Protein AF-A0A9E2F497-F1 (afdb_monomer)

Sequence (103 aa):
MIDERERRALEKLLFAYILRDETWDGEKYRGRLDDILNWILDPEDRQTWPYVAFDMLRGRIEPGFRPFLLETLGYDEEPKEELWARYGERAREPLERLKEGRR

Mean predicted aligned error: 4.24 Å

pLDDT: mean 89.16, std 9.4, range [59.91, 97.44]

Solvent-accessible surface area (backbone atoms only — not comparable to full-atom values): 6074 Å² total; per-residue (Å²): 132,82,50,74,66,46,47,52,32,44,52,51,56,50,43,34,55,56,52,31,57,69,46,44,80,88,83,54,80,57,55,55,60,70,63,48,42,64,46,62,57,50,81,69,35,65,73,28,67,57,40,48,48,37,66,73,69,36,43,91,78,41,84,60,46,64,59,51,46,31,61,75,73,70,42,94,62,85,60,58,70,61,45,43,74,76,51,31,79,57,39,47,64,62,50,52,33,48,74,75,70,46,129

Radius of gyration: 13.27 Å; Cα contacts (8 Å, |Δi|>4): 94; chains: 1; bounding box: 35×27×35 Å

Structure (mmCIF, N/CA/C/O backbone):
data_AF-A0A9E2F497-F1
#
_entry.id   AF-A0A9E2F497-F1
#
loop_
_atom_site.group_PDB
_atom_site.id
_atom_site.type_symbol
_atom_site.label_atom_id
_atom_site.label_alt_id
_atom_site.label_comp_id
_atom_site.label_asym_id
_atom_site.label_entity_id
_atom_site.label_seq_id
_atom_site.pdbx_PDB_ins_code
_atom_site.Cartn_x
_atom_site.Cartn_y
_atom_site.Cartn_z
_atom_site.occupancy
_atom_site.B_iso_or_equiv
_atom_site.auth_seq_id
_atom_site.auth_comp_id
_atom_site.auth_asym_id
_atom_site.auth_atom_id
_atom_site.pdbx_PDB_model_num
ATOM 1 N N . MET A 1 1 ? -15.271 -1.605 15.270 1.00 70.69 1 MET A N 1
ATOM 2 C CA . MET A 1 1 ? -14.998 -0.288 14.664 1.00 70.69 1 MET A CA 1
ATOM 3 C C . MET A 1 1 ? -13.493 -0.187 14.578 1.00 70.69 1 MET A C 1
ATOM 5 O O . MET A 1 1 ? -12.860 -0.411 15.599 1.00 70.69 1 MET A O 1
ATOM 9 N N . ILE A 1 2 ? -12.957 -0.012 13.375 1.00 86.94 2 ILE A N 1
ATOM 10 C CA . ILE A 1 2 ? -11.512 0.095 13.144 1.00 86.94 2 ILE A CA 1
ATOM 11 C C . ILE A 1 2 ? -11.091 1.467 13.669 1.00 86.94 2 ILE A C 1
ATOM 13 O O . ILE A 1 2 ? -11.778 2.448 13.373 1.00 86.94 2 ILE A O 1
ATOM 17 N N . ASP A 1 3 ? -10.041 1.535 14.482 1.00 93.12 3 ASP A N 1
ATOM 18 C CA . ASP A 1 3 ? -9.551 2.831 14.954 1.00 93.12 3 ASP A CA 1
ATOM 19 C C . ASP A 1 3 ? -8.767 3.576 13.856 1.00 93.12 3 ASP A C 1
ATOM 21 O O . ASP A 1 3 ? -8.452 3.025 12.800 1.00 93.12 3 ASP A O 1
ATOM 25 N N . GLU A 1 4 ? -8.463 4.855 14.080 1.00 94.50 4 GLU A N 1
ATOM 26 C CA . GLU A 1 4 ? -7.788 5.690 13.079 1.00 94.50 4 GLU A CA 1
ATOM 27 C C . GLU A 1 4 ? -6.388 5.170 12.715 1.00 94.50 4 GLU A C 1
ATOM 29 O O . GLU A 1 4 ? -5.959 5.237 11.561 1.00 94.50 4 GLU A O 1
ATOM 34 N N . ARG A 1 5 ? -5.667 4.606 13.688 1.00 94.56 5 ARG A N 1
ATOM 35 C CA . ARG A 1 5 ? -4.316 4.076 13.480 1.00 94.56 5 ARG A CA 1
ATOM 36 C C . ARG A 1 5 ? -4.365 2.802 12.641 1.00 94.56 5 ARG A C 1
ATOM 38 O O . ARG A 1 5 ? -3.548 2.618 11.740 1.00 94.56 5 ARG A O 1
ATOM 45 N N . GLU A 1 6 ? -5.323 1.932 12.922 1.00 95.62 6 GLU A N 1
ATOM 46 C CA . GLU A 1 6 ? -5.586 0.719 12.158 1.00 95.62 6 GLU A CA 1
ATOM 47 C C . GLU A 1 6 ? -6.069 1.050 10.742 1.00 95.62 6 GLU A C 1
ATOM 49 O O . GLU A 1 6 ? -5.586 0.451 9.778 1.00 95.62 6 GLU A O 1
ATOM 54 N N . ARG A 1 7 ? -6.950 2.049 10.591 1.00 96.31 7 ARG A N 1
ATOM 55 C CA . ARG A 1 7 ? -7.396 2.536 9.280 1.00 96.31 7 ARG A CA 1
ATOM 56 C C . ARG A 1 7 ? -6.214 3.039 8.458 1.00 96.31 7 ARG A C 1
ATOM 58 O O . ARG A 1 7 ? -6.043 2.603 7.323 1.00 96.31 7 ARG A O 1
ATOM 65 N N . ARG A 1 8 ? -5.356 3.882 9.039 1.00 96.62 8 ARG A N 1
ATOM 66 C CA . ARG A 1 8 ? -4.132 4.374 8.386 1.00 96.62 8 ARG A CA 1
ATOM 67 C C . ARG A 1 8 ? -3.227 3.229 7.927 1.00 96.62 8 ARG A C 1
ATOM 69 O O . ARG A 1 8 ? -2.716 3.259 6.808 1.00 96.62 8 ARG A O 1
ATOM 76 N N . ALA A 1 9 ? -3.036 2.205 8.760 1.00 96.44 9 ALA A N 1
ATOM 77 C CA . ALA A 1 9 ? -2.234 1.039 8.395 1.00 96.44 9 ALA A CA 1
ATOM 78 C C . ALA A 1 9 ? -2.847 0.264 7.214 1.00 96.44 9 ALA A C 1
ATOM 80 O O . ALA A 1 9 ? -2.129 -0.072 6.274 1.00 96.44 9 ALA A O 1
ATOM 81 N N . LEU A 1 10 ? -4.164 0.033 7.217 1.00 95.94 10 LEU A N 1
ATOM 82 C CA . LEU A 1 10 ? -4.884 -0.596 6.102 1.00 95.94 10 LEU A CA 1
ATOM 83 C C . LEU A 1 10 ? -4.763 0.219 4.806 1.00 95.94 10 LEU A C 1
ATOM 85 O O . LEU A 1 10 ? -4.468 -0.347 3.754 1.00 95.94 10 LEU A O 1
ATOM 89 N N . GLU A 1 11 ? -4.930 1.542 4.875 1.00 97.44 11 GLU A N 1
ATOM 90 C CA . GLU A 1 11 ? -4.785 2.434 3.718 1.00 97.44 11 GLU A CA 1
ATOM 91 C C . GLU A 1 11 ? -3.365 2.380 3.135 1.00 97.44 11 GLU A C 1
ATOM 93 O O . GLU A 1 11 ? -3.198 2.267 1.921 1.00 97.44 11 GLU A O 1
ATOM 98 N N . LYS A 1 12 ? -2.328 2.385 3.982 1.00 97.25 12 LYS A N 1
ATOM 99 C CA . LYS A 1 12 ? -0.936 2.244 3.528 1.00 97.25 12 LYS A CA 1
ATOM 100 C C . LYS A 1 12 ? -0.642 0.861 2.947 1.00 97.25 12 LYS A C 1
ATOM 102 O O . LYS A 1 12 ? 0.103 0.764 1.974 1.00 97.25 12 LYS A O 1
ATOM 107 N N . LEU A 1 13 ? -1.229 -0.206 3.494 1.00 95.62 13 LEU A N 1
ATOM 108 C CA . LEU A 1 13 ? -1.131 -1.545 2.906 1.00 95.62 13 LEU A CA 1
ATOM 109 C C . LEU A 1 13 ? -1.765 -1.576 1.510 1.00 95.62 13 LEU A C 1
ATOM 111 O O . LEU A 1 13 ? -1.146 -2.101 0.588 1.00 95.62 13 LEU A O 1
ATOM 115 N N . LEU A 1 14 ? -2.942 -0.968 1.328 1.00 95.94 14 LEU A N 1
ATOM 116 C CA . LEU A 1 14 ? -3.588 -0.842 0.017 1.00 95.94 14 LEU A CA 1
ATOM 117 C C . LEU A 1 14 ? -2.720 -0.023 -0.944 1.00 95.94 14 LEU A C 1
ATOM 119 O O . LEU A 1 14 ? -2.462 -0.448 -2.072 1.00 95.94 14 LEU A O 1
ATOM 123 N N . PHE A 1 15 ? -2.188 1.104 -0.472 1.00 97.19 15 PHE A N 1
ATOM 124 C CA . PHE A 1 15 ? -1.299 1.951 -1.257 1.00 97.19 15 PHE A CA 1
ATOM 125 C C . PHE A 1 15 ? -0.023 1.219 -1.694 1.00 97.19 15 PHE A C 1
ATOM 127 O O . PHE A 1 15 ? 0.454 1.435 -2.806 1.00 97.19 15 PHE A O 1
ATOM 134 N N . ALA A 1 16 ? 0.498 0.291 -0.887 1.00 95.19 16 ALA A N 1
ATOM 135 C CA . ALA A 1 16 ? 1.643 -0.533 -1.268 1.00 95.19 16 ALA A CA 1
ATOM 136 C C . ALA A 1 16 ? 1.364 -1.408 -2.505 1.00 95.19 16 ALA A C 1
ATOM 138 O O . ALA A 1 16 ? 2.258 -1.587 -3.334 1.00 95.19 16 ALA A O 1
ATOM 139 N N . TYR A 1 17 ? 0.141 -1.929 -2.671 1.00 93.38 17 TYR A N 1
ATOM 140 C CA . TYR A 1 17 ? -0.241 -2.667 -3.885 1.00 93.38 17 TYR A CA 1
ATOM 141 C C . TYR A 1 17 ? -0.295 -1.755 -5.106 1.00 93.38 17 TYR A C 1
ATOM 143 O O . TYR A 1 17 ? 0.252 -2.108 -6.150 1.00 93.38 17 TYR A O 1
ATOM 151 N N . ILE A 1 18 ? -0.878 -0.566 -4.954 1.00 94.81 18 ILE A N 1
ATOM 152 C CA . ILE A 1 18 ? -0.934 0.449 -6.012 1.00 94.81 18 ILE A CA 1
ATOM 153 C C . ILE A 1 18 ? 0.488 0.842 -6.441 1.00 94.81 18 ILE A C 1
ATOM 155 O O . ILE A 1 18 ? 0.811 0.829 -7.627 1.00 94.81 18 ILE A O 1
ATOM 159 N N . LEU A 1 19 ? 1.374 1.121 -5.481 1.00 94.12 19 LEU A N 1
ATOM 160 C CA . LEU A 1 19 ? 2.783 1.425 -5.744 1.00 94.12 19 LEU A CA 1
ATOM 161 C C . LEU A 1 19 ? 3.523 0.256 -6.396 1.00 94.12 19 LEU A C 1
ATOM 163 O O . LEU A 1 19 ? 4.383 0.465 -7.249 1.00 94.12 19 LEU A O 1
ATOM 167 N N . ARG A 1 20 ? 3.198 -0.985 -6.025 1.00 92.06 20 ARG A N 1
ATOM 168 C CA . ARG A 1 20 ? 3.791 -2.159 -6.666 1.00 92.06 20 ARG A CA 1
ATOM 169 C C . ARG A 1 20 ? 3.412 -2.240 -8.136 1.00 92.06 20 ARG A C 1
ATOM 171 O O . ARG A 1 20 ? 4.274 -2.577 -8.947 1.00 92.06 20 ARG A O 1
ATOM 178 N N . ASP A 1 21 ? 2.177 -1.922 -8.491 1.00 91.25 21 ASP A N 1
ATOM 179 C CA . ASP A 1 21 ? 1.784 -1.870 -9.898 1.00 91.25 21 ASP A CA 1
ATOM 180 C C . ASP A 1 21 ? 2.511 -0.741 -10.635 1.00 91.25 21 ASP A C 1
ATOM 182 O O . ASP A 1 21 ? 3.013 -0.965 -11.732 1.00 91.25 21 ASP A O 1
ATOM 186 N N . GLU A 1 22 ? 2.691 0.414 -9.989 1.00 91.31 22 GLU A N 1
ATOM 187 C CA . GLU A 1 22 ? 3.471 1.540 -10.523 1.00 91.31 22 GLU A CA 1
ATOM 188 C C . GLU A 1 22 ? 4.950 1.225 -10.762 1.00 91.31 22 GLU A C 1
ATOM 190 O O . GLU A 1 22 ? 5.595 1.880 -11.580 1.00 91.31 22 GLU A O 1
ATOM 195 N N . THR A 1 23 ? 5.517 0.248 -10.052 1.00 89.62 23 THR A N 1
ATOM 196 C CA . THR A 1 23 ? 6.914 -0.163 -10.264 1.00 89.62 23 THR A CA 1
ATOM 197 C C . THR A 1 23 ? 7.122 -0.986 -11.536 1.00 89.62 23 THR A C 1
ATOM 199 O O . THR A 1 23 ? 8.265 -1.212 -11.925 1.00 89.62 23 THR A O 1
ATOM 202 N N . TRP A 1 24 ? 6.048 -1.465 -12.169 1.00 85.94 24 TRP A N 1
ATOM 203 C CA . TRP A 1 24 ? 6.116 -2.228 -13.412 1.00 85.94 24 TRP A CA 1
ATOM 204 C C . TRP A 1 24 ? 6.146 -1.281 -14.614 1.00 85.94 24 TRP A C 1
ATOM 206 O O . TRP A 1 24 ? 5.178 -0.566 -14.859 1.00 85.94 24 TRP A O 1
ATOM 216 N N . ASP A 1 25 ? 7.225 -1.309 -15.396 1.00 79.38 25 ASP A N 1
ATOM 217 C CA 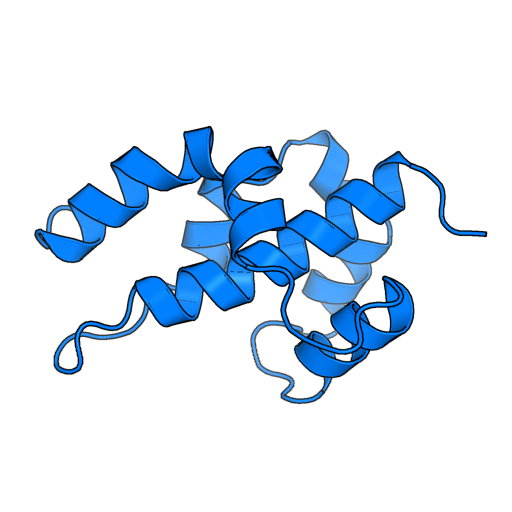. ASP A 1 25 ? 7.347 -0.545 -16.649 1.00 79.38 25 ASP A CA 1
ATOM 218 C C . ASP A 1 25 ? 6.981 -1.364 -17.902 1.00 79.38 25 ASP A C 1
ATOM 220 O O . ASP A 1 25 ? 7.050 -0.852 -19.015 1.00 79.38 25 ASP A O 1
ATOM 224 N N . GLY A 1 26 ? 6.563 -2.624 -17.733 1.00 78.62 26 GLY A N 1
ATOM 225 C CA . GLY A 1 26 ? 6.294 -3.545 -18.842 1.00 78.62 26 GLY A CA 1
ATOM 226 C C . GLY A 1 26 ? 7.445 -4.500 -19.155 1.00 78.62 26 GLY A C 1
ATOM 227 O O . GLY A 1 26 ? 7.202 -5.532 -19.780 1.00 78.62 26 GLY A O 1
ATOM 228 N N . GLU A 1 27 ? 8.662 -4.207 -18.690 1.00 74.81 27 GLU A N 1
ATOM 229 C CA . GLU A 1 27 ? 9.878 -4.923 -19.094 1.00 74.81 27 GLU A CA 1
ATOM 230 C C . GLU A 1 27 ? 10.715 -5.423 -17.902 1.00 74.81 27 GLU A C 1
ATOM 232 O O . GLU A 1 27 ? 11.308 -6.503 -17.967 1.00 74.81 27 GLU A O 1
ATOM 237 N N . LYS A 1 28 ? 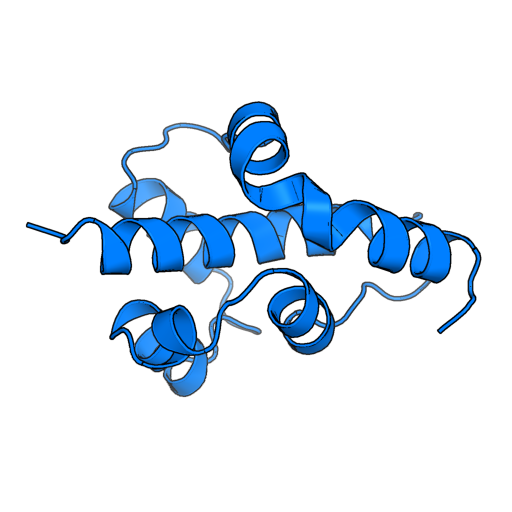10.754 -4.685 -16.787 1.00 72.12 28 LYS A N 1
ATOM 238 C CA . LYS A 1 28 ? 11.555 -4.996 -15.589 1.00 72.12 28 LYS A CA 1
ATOM 239 C C . LYS A 1 28 ? 10.707 -5.531 -14.450 1.00 72.12 28 LYS A C 1
ATOM 241 O O . LYS A 1 28 ? 9.628 -5.025 -14.198 1.00 72.12 28 LYS A O 1
ATOM 246 N N . TYR A 1 29 ? 11.245 -6.467 -13.664 1.00 72.25 29 TYR A N 1
ATOM 247 C CA . TYR A 1 29 ? 10.580 -7.005 -12.468 1.00 72.25 29 TYR A CA 1
ATOM 248 C C . TYR A 1 29 ? 9.954 -5.930 -11.566 1.00 72.25 29 TYR A C 1
ATOM 250 O O . TYR A 1 29 ? 10.610 -4.955 -11.200 1.00 72.25 29 TYR A O 1
ATOM 258 N N . ARG A 1 30 ? 8.716 -6.191 -11.125 1.00 82.12 30 ARG A N 1
ATOM 259 C CA . ARG A 1 30 ? 8.031 -5.400 -10.094 1.00 82.12 30 ARG A CA 1
ATOM 260 C C . ARG A 1 30 ? 8.884 -5.282 -8.831 1.00 82.12 30 ARG A C 1
ATOM 262 O O . ARG A 1 30 ? 9.492 -6.262 -8.390 1.00 82.12 30 ARG A O 1
ATOM 269 N N . GLY A 1 31 ? 8.838 -4.108 -8.209 1.00 84.50 31 GLY A N 1
ATOM 270 C CA . GLY A 1 31 ? 9.322 -3.889 -6.854 1.00 84.50 31 GLY A CA 1
ATOM 271 C C . GLY A 1 31 ? 8.683 -4.880 -5.878 1.00 84.50 31 GLY A C 1
ATOM 272 O O . GLY A 1 31 ? 7.531 -5.307 -6.037 1.00 84.50 31 GLY A O 1
ATOM 273 N N . ARG A 1 32 ? 9.446 -5.288 -4.862 1.00 87.56 32 ARG A N 1
ATOM 274 C CA . ARG A 1 32 ? 8.914 -6.156 -3.808 1.00 87.56 32 ARG A CA 1
ATOM 275 C C . ARG A 1 32 ? 8.051 -5.318 -2.875 1.00 87.56 32 ARG A C 1
ATOM 277 O O . ARG A 1 32 ? 8.439 -4.208 -2.521 1.00 87.56 32 ARG A O 1
ATOM 284 N N . LEU A 1 33 ? 6.924 -5.880 -2.432 1.00 89.44 33 LEU A N 1
ATOM 285 C CA . LEU A 1 33 ? 6.058 -5.221 -1.449 1.00 89.44 33 LEU A CA 1
ATOM 286 C C . LEU A 1 33 ? 6.839 -4.799 -0.201 1.00 89.44 33 LEU A C 1
ATOM 288 O O . LEU A 1 33 ? 6.616 -3.707 0.287 1.00 89.44 33 LEU A O 1
ATOM 292 N N . ASP A 1 34 ? 7.805 -5.591 0.264 1.00 88.81 34 ASP A N 1
ATOM 293 C CA . ASP A 1 34 ? 8.605 -5.249 1.451 1.00 88.81 34 ASP A CA 1
ATOM 294 C C . ASP A 1 34 ? 9.429 -3.977 1.273 1.00 88.81 34 ASP A C 1
ATOM 296 O O . ASP A 1 34 ? 9.492 -3.144 2.175 1.00 88.81 34 ASP A O 1
ATOM 300 N N . ASP A 1 35 ? 10.049 -3.822 0.100 1.00 90.12 35 ASP A N 1
ATOM 301 C CA . ASP A 1 35 ? 10.832 -2.630 -0.217 1.00 90.12 35 ASP A CA 1
ATOM 302 C C . ASP A 1 35 ? 9.898 -1.409 -0.236 1.00 90.12 35 ASP A C 1
ATOM 304 O O . ASP A 1 35 ? 10.195 -0.396 0.387 1.00 90.12 35 ASP A O 1
ATOM 308 N N . ILE A 1 36 ? 8.716 -1.556 -0.841 1.00 93.25 36 ILE A N 1
ATOM 309 C CA . ILE A 1 36 ? 7.688 -0.509 -0.922 1.00 93.25 36 ILE A CA 1
ATOM 310 C C . ILE A 1 36 ? 7.136 -0.145 0.462 1.00 93.25 36 ILE A C 1
ATOM 312 O O . ILE A 1 36 ? 6.994 1.030 0.793 1.00 93.25 36 ILE A O 1
ATOM 316 N N . LEU A 1 37 ? 6.860 -1.136 1.310 1.00 94.06 37 LEU A N 1
ATOM 317 C CA . LEU A 1 37 ? 6.374 -0.927 2.673 1.00 94.06 37 LEU A CA 1
ATOM 318 C C . LEU A 1 37 ? 7.410 -0.206 3.538 1.00 94.06 37 LEU A C 1
ATOM 320 O O . LEU A 1 37 ? 7.035 0.577 4.407 1.00 94.06 37 LEU A O 1
ATOM 324 N N . ASN A 1 38 ? 8.708 -0.413 3.296 1.00 93.56 38 ASN A N 1
ATOM 325 C CA . ASN A 1 38 ? 9.758 0.363 3.959 1.00 93.56 38 ASN A CA 1
ATOM 326 C C . ASN A 1 38 ? 9.726 1.850 3.577 1.00 93.56 38 ASN A C 1
ATOM 328 O O . ASN A 1 38 ? 10.134 2.681 4.386 1.00 93.56 38 ASN A O 1
ATOM 332 N N . TRP A 1 39 ? 9.224 2.204 2.391 1.00 94.56 39 TRP A N 1
ATOM 333 C CA . TRP A 1 39 ? 9.096 3.604 1.987 1.00 94.56 39 TRP A CA 1
ATOM 334 C C . TRP A 1 39 ? 8.000 4.310 2.781 1.00 94.56 39 TRP A C 1
ATOM 336 O O . TRP A 1 39 ? 8.229 5.407 3.285 1.00 94.56 39 TRP A O 1
ATOM 346 N N . ILE A 1 40 ? 6.833 3.676 2.935 1.00 95.75 40 ILE A N 1
ATOM 347 C CA . ILE A 1 40 ? 5.600 4.354 3.373 1.00 95.75 40 ILE A CA 1
ATOM 348 C C . ILE A 1 40 ? 5.141 4.033 4.803 1.00 95.75 40 ILE A C 1
ATOM 350 O O . ILE A 1 40 ? 4.404 4.828 5.393 1.00 95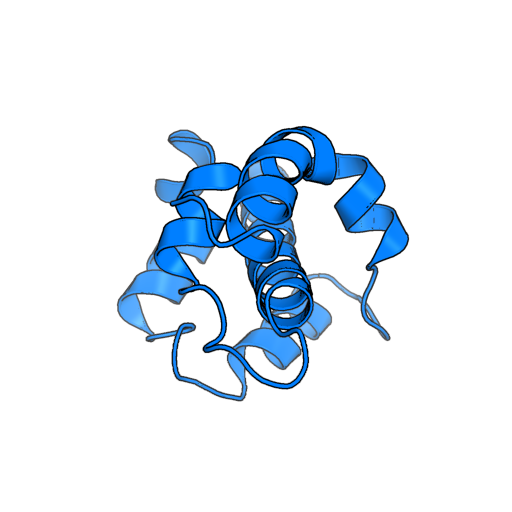.75 40 ILE A O 1
ATOM 354 N N . LEU A 1 41 ? 5.539 2.892 5.380 1.00 95.31 41 LEU A N 1
ATOM 355 C CA . LEU A 1 41 ? 5.128 2.538 6.741 1.00 95.31 41 LEU A CA 1
ATOM 356 C C . LEU A 1 41 ? 5.945 3.289 7.791 1.00 95.31 41 LEU A C 1
ATOM 358 O O . LEU A 1 41 ? 7.167 3.433 7.686 1.00 95.31 41 LEU A O 1
ATOM 362 N N . ASP A 1 42 ? 5.254 3.694 8.847 1.00 95.19 42 ASP A N 1
ATOM 363 C CA . ASP A 1 42 ? 5.856 4.151 10.091 1.00 95.19 42 ASP A CA 1
ATOM 364 C C . ASP A 1 42 ? 6.083 2.973 11.051 1.00 95.19 42 ASP A C 1
ATOM 366 O O . ASP A 1 42 ? 5.401 1.944 10.951 1.00 95.19 42 ASP A O 1
ATOM 370 N N . PRO A 1 43 ? 7.003 3.098 12.028 1.00 94.44 43 PRO A N 1
ATOM 371 C CA . PRO A 1 43 ? 7.199 2.074 13.055 1.00 94.44 43 PRO A CA 1
ATOM 372 C C . PRO A 1 43 ? 5.910 1.716 13.805 1.00 94.44 43 PRO A C 1
ATOM 374 O O . PRO A 1 43 ? 5.717 0.570 14.203 1.00 94.44 43 PRO A O 1
ATOM 377 N N . GLU A 1 44 ? 5.015 2.687 13.974 1.00 94.19 44 GLU A N 1
ATOM 378 C CA . GLU A 1 44 ? 3.726 2.506 14.639 1.00 94.19 44 GLU A CA 1
ATOM 379 C C . GLU A 1 44 ? 2.753 1.671 13.804 1.00 94.19 44 GLU A C 1
ATOM 381 O O . GLU A 1 44 ? 2.002 0.889 14.383 1.00 94.19 44 GLU A O 1
ATOM 386 N N . ASP A 1 45 ? 2.765 1.797 12.474 1.00 95.19 45 ASP A N 1
ATOM 387 C CA . ASP A 1 45 ? 1.881 1.015 11.599 1.00 95.19 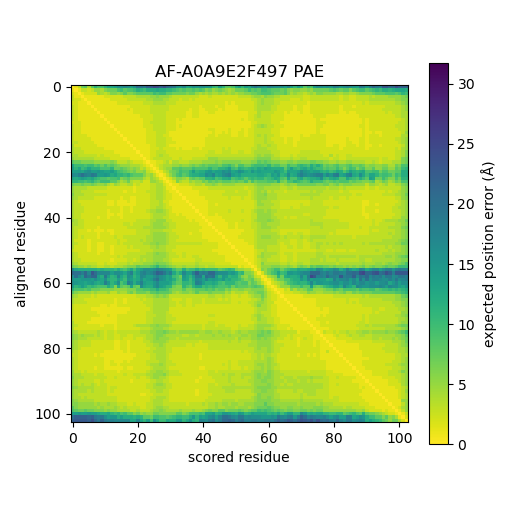45 ASP A CA 1
ATOM 388 C C . ASP A 1 45 ? 2.219 -0.477 11.703 1.00 95.19 45 ASP A C 1
ATOM 390 O O . ASP A 1 45 ? 1.331 -1.326 11.706 1.00 95.19 45 ASP A O 1
ATOM 394 N N . ARG A 1 46 ? 3.502 -0.802 11.902 1.00 93.75 46 ARG A N 1
ATO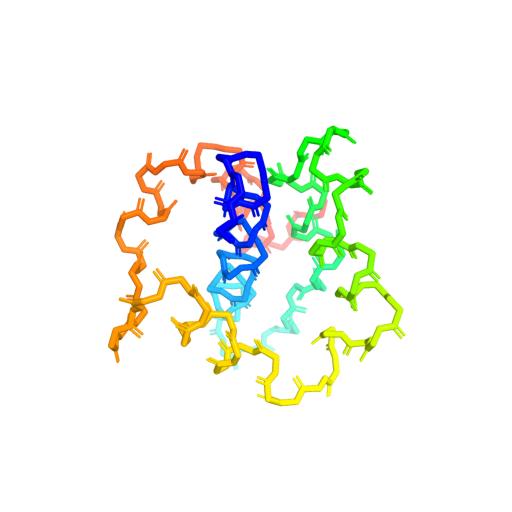M 395 C CA . ARG A 1 46 ? 3.990 -2.183 12.061 1.00 93.75 46 ARG A CA 1
ATOM 396 C C . ARG A 1 46 ? 3.560 -2.862 13.358 1.00 93.75 46 ARG A C 1
ATOM 398 O O . ARG A 1 46 ? 3.707 -4.071 13.494 1.00 93.75 46 ARG A O 1
ATOM 405 N N . GLN A 1 47 ? 3.050 -2.096 14.315 1.00 94.06 47 GLN A N 1
ATOM 406 C CA . GLN A 1 47 ? 2.555 -2.609 15.593 1.00 94.06 47 GLN A CA 1
ATOM 407 C C . GLN A 1 47 ? 1.028 -2.775 15.596 1.00 94.06 47 GLN A C 1
ATOM 409 O O . GLN A 1 47 ? 0.448 -3.094 16.630 1.00 94.06 47 GLN A O 1
ATOM 414 N N . THR A 1 48 ? 0.366 -2.514 14.469 1.00 94.56 48 THR A N 1
ATOM 415 C CA . THR A 1 48 ? -1.088 -2.640 14.340 1.00 94.56 48 THR A CA 1
ATOM 416 C C . THR A 1 48 ? -1.474 -4.054 13.905 1.00 94.56 48 THR A C 1
ATOM 418 O O . THR A 1 48 ? -0.712 -4.729 13.203 1.00 94.56 48 THR A O 1
ATOM 421 N N . TRP A 1 49 ? -2.673 -4.513 14.282 1.00 90.94 49 TRP A N 1
ATOM 422 C CA . TRP A 1 49 ? -3.159 -5.821 13.835 1.00 90.94 49 TRP A CA 1
ATOM 423 C C . TRP A 1 49 ? -3.251 -5.947 12.302 1.00 90.94 49 TRP A C 1
ATOM 425 O O . TRP A 1 49 ? -2.940 -7.037 11.826 1.00 90.94 49 TRP A O 1
ATOM 435 N N . PRO A 1 50 ? -3.581 -4.902 11.499 1.00 91.69 50 PRO A N 1
ATOM 436 C CA . PRO A 1 50 ? -3.574 -5.008 10.042 1.00 91.69 50 PRO A CA 1
ATOM 437 C C . PRO A 1 50 ? -2.214 -5.398 9.478 1.00 91.69 50 PRO A C 1
ATOM 439 O O . PRO A 1 50 ? -2.134 -6.252 8.597 1.00 91.69 50 PRO A O 1
ATOM 442 N N . TYR A 1 51 ? -1.132 -4.815 10.007 1.00 91.75 51 TYR A N 1
ATOM 443 C CA . TYR A 1 51 ? 0.214 -5.182 9.579 1.00 91.75 51 TYR A CA 1
ATOM 444 C C . TYR A 1 51 ? 0.564 -6.612 9.995 1.00 91.75 51 TYR A C 1
ATOM 446 O O . TYR A 1 51 ? 1.094 -7.369 9.186 1.00 91.75 51 TYR A O 1
ATOM 454 N N . VAL A 1 52 ? 0.223 -7.010 11.225 1.00 89.38 52 VAL A N 1
ATOM 455 C CA . VAL A 1 52 ? 0.431 -8.390 11.694 1.00 89.38 52 VAL A CA 1
ATOM 456 C C . VAL A 1 52 ? -0.340 -9.384 10.819 1.00 89.38 52 VAL A C 1
ATOM 458 O O . VAL A 1 52 ? 0.222 -10.393 10.401 1.00 89.38 52 VAL A O 1
ATOM 461 N N . ALA A 1 53 ? -1.594 -9.085 10.475 1.00 86.81 53 ALA A N 1
ATOM 462 C CA . ALA A 1 53 ? -2.409 -9.903 9.583 1.00 86.81 53 ALA A CA 1
ATOM 463 C C . ALA A 1 53 ? -1.790 -9.995 8.182 1.00 86.81 53 ALA A C 1
ATOM 465 O O . ALA A 1 53 ? -1.657 -11.094 7.650 1.00 86.81 53 ALA A O 1
ATOM 466 N N . PHE A 1 54 ? -1.344 -8.874 7.609 1.00 89.69 54 PHE A N 1
ATOM 467 C CA . PHE A 1 54 ? -0.636 -8.852 6.327 1.00 89.69 54 PHE A CA 1
ATOM 468 C C . PHE A 1 54 ? 0.635 -9.719 6.342 1.00 89.69 54 PHE A C 1
ATOM 470 O O . PHE A 1 54 ? 0.871 -10.483 5.400 1.00 89.69 54 PHE A O 1
ATOM 477 N N . 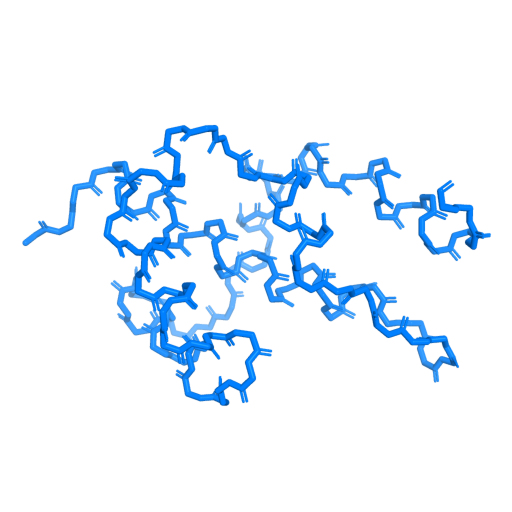ASP A 1 55 ? 1.442 -9.610 7.401 1.00 87.25 55 ASP A N 1
ATOM 478 C CA . ASP A 1 55 ? 2.725 -10.304 7.531 1.00 87.25 55 ASP A CA 1
ATOM 479 C C . ASP A 1 55 ? 2.545 -11.814 7.758 1.00 87.25 55 ASP A C 1
ATOM 481 O O . ASP A 1 55 ? 3.190 -12.628 7.095 1.00 87.25 55 ASP A O 1
ATOM 485 N N . MET A 1 56 ? 1.602 -12.202 8.626 1.00 82.12 56 MET A N 1
ATOM 486 C CA . MET A 1 56 ? 1.320 -13.604 8.954 1.00 82.12 56 MET A CA 1
ATOM 487 C C . MET A 1 56 ? 0.544 -14.339 7.856 1.00 82.12 56 MET A C 1
ATOM 489 O O . MET A 1 56 ? 0.853 -15.492 7.553 1.00 82.12 56 MET A O 1
ATOM 493 N N . LEU A 1 57 ? -0.461 -13.696 7.252 1.00 68.88 57 LEU A N 1
ATOM 494 C CA . LEU A 1 57 ? -1.346 -14.321 6.255 1.00 68.88 57 LEU A CA 1
ATOM 495 C C . LEU A 1 57 ? -0.778 -14.275 4.836 1.00 68.88 57 LEU A C 1
ATOM 497 O O . LEU A 1 57 ? -1.456 -14.652 3.884 1.00 68.88 57 LEU A O 1
ATOM 501 N N . ARG A 1 58 ? 0.477 -13.842 4.682 1.00 63.62 58 ARG A N 1
ATOM 502 C CA . ARG A 1 58 ? 1.127 -13.669 3.384 1.00 63.62 58 ARG A CA 1
ATOM 503 C C . ARG A 1 58 ? 0.317 -12.785 2.432 1.00 63.62 58 ARG A C 1
ATOM 505 O O . ARG A 1 58 ? 0.210 -13.129 1.254 1.00 63.62 58 ARG A O 1
ATOM 512 N N . GLY A 1 59 ? -0.163 -11.619 2.876 1.00 59.91 59 GLY A N 1
ATOM 513 C CA . GLY A 1 59 ? -0.790 -10.642 1.967 1.00 59.91 59 GLY A CA 1
ATOM 514 C C . GLY A 1 59 ? 0.054 -10.413 0.698 1.00 59.91 59 GLY A C 1
ATOM 515 O O . GLY A 1 59 ? -0.457 -10.325 -0.407 1.00 59.91 59 GLY A O 1
ATOM 516 N N . ARG A 1 60 ? 1.383 -10.533 0.821 1.00 62.03 60 ARG A N 1
ATOM 517 C CA . ARG A 1 60 ? 2.370 -10.522 -0.275 1.00 62.03 60 ARG A CA 1
ATOM 518 C C . ARG A 1 60 ? 2.105 -11.478 -1.457 1.00 62.03 60 ARG A C 1
ATOM 520 O O . ARG A 1 60 ? 2.665 -11.249 -2.528 1.00 62.03 60 ARG A O 1
ATOM 527 N N . ILE A 1 61 ? 1.356 -12.564 -1.263 1.00 62.09 61 ILE A N 1
ATOM 528 C CA . ILE A 1 61 ? 1.187 -13.663 -2.234 1.00 62.09 61 ILE A CA 1
ATOM 529 C C . ILE A 1 61 ? -0.280 -14.088 -2.398 1.00 62.09 61 ILE A C 1
ATOM 531 O O . ILE A 1 61 ? -0.580 -14.891 -3.278 1.00 62.09 61 ILE A O 1
ATOM 535 N N . GLU A 1 62 ? -1.179 -13.584 -1.554 1.00 74.44 62 GLU A N 1
ATOM 536 C CA . GLU A 1 62 ? -2.585 -13.979 -1.522 1.00 74.44 62 GLU A CA 1
ATOM 537 C C . GLU A 1 62 ? -3.417 -13.020 -2.405 1.00 74.44 62 GLU A C 1
ATOM 539 O O . GLU A 1 62 ? -3.432 -11.814 -2.150 1.00 74.44 62 GLU A O 1
ATOM 544 N N . PRO A 1 63 ? -4.068 -13.509 -3.480 1.00 76.94 63 PRO A N 1
ATOM 545 C CA . PRO A 1 63 ? -4.810 -12.655 -4.413 1.00 76.94 63 PRO A CA 1
ATOM 546 C C . PRO A 1 63 ? -6.020 -11.921 -3.809 1.00 76.94 63 PRO 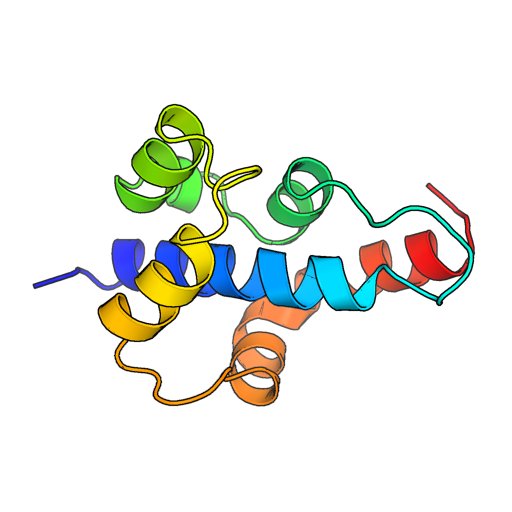A C 1
ATOM 548 O O . PRO A 1 63 ? -6.405 -10.873 -4.324 1.00 76.94 63 PRO A O 1
ATOM 551 N N . GLY A 1 64 ? -6.628 -12.453 -2.749 1.00 84.88 64 GLY A N 1
ATOM 552 C CA . GLY A 1 64 ? -7.792 -11.893 -2.060 1.00 84.88 64 GLY A CA 1
ATOM 553 C C . GLY A 1 64 ? -7.491 -10.735 -1.105 1.00 84.88 64 GLY A C 1
ATOM 554 O O . GLY A 1 64 ? -8.413 -10.014 -0.726 1.00 84.88 64 GLY A O 1
ATOM 555 N N . PHE A 1 65 ? -6.226 -10.483 -0.762 1.00 88.31 65 PHE A N 1
ATOM 556 C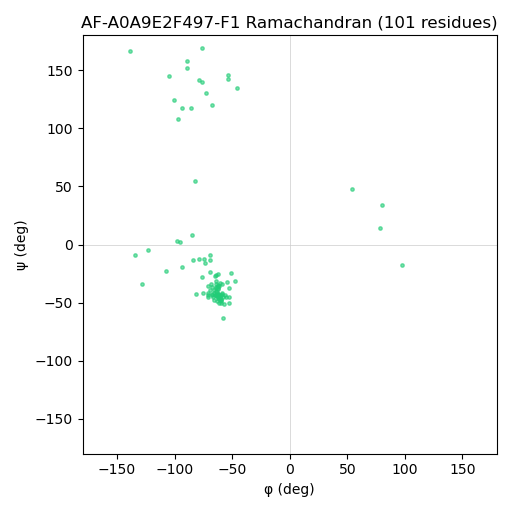 CA . PHE A 1 65 ? -5.883 -9.502 0.263 1.00 88.31 65 PHE A CA 1
ATOM 557 C C . PHE A 1 65 ? -6.179 -8.070 -0.186 1.00 88.31 65 PHE A C 1
ATOM 559 O O . PHE A 1 65 ? -6.672 -7.262 0.594 1.00 88.31 65 PHE A O 1
ATOM 566 N N . ARG A 1 66 ? -5.923 -7.743 -1.458 1.00 90.38 66 ARG A N 1
ATOM 567 C CA . ARG A 1 66 ? -6.252 -6.422 -2.017 1.00 90.38 66 ARG A CA 1
ATOM 568 C C . ARG A 1 66 ? -7.773 -6.182 -2.072 1.00 90.38 66 ARG A C 1
ATOM 570 O O . ARG A 1 66 ? -8.191 -5.141 -1.572 1.00 90.38 66 ARG A O 1
ATOM 577 N N . PRO A 1 67 ? -8.607 -7.120 -2.569 1.00 91.50 67 PRO A N 1
ATOM 578 C CA . PRO A 1 67 ? -10.062 -7.046 -2.408 1.00 91.50 67 PRO A CA 1
ATOM 579 C C . PRO A 1 67 ? -10.524 -6.872 -0.956 1.00 91.50 67 PRO A C 1
ATOM 581 O O . PRO A 1 67 ? -11.344 -6.001 -0.682 1.00 91.50 67 PRO A O 1
ATOM 584 N N . PHE A 1 68 ? -9.952 -7.631 -0.016 1.00 90.88 68 PHE A N 1
ATOM 585 C CA . PHE A 1 68 ? -10.266 -7.506 1.410 1.00 90.88 68 PHE A CA 1
ATOM 586 C C . PHE A 1 68 ? -9.985 -6.095 1.948 1.00 90.88 68 PHE A C 1
ATOM 588 O O . PHE A 1 68 ? -10.784 -5.558 2.715 1.00 90.88 68 PHE A O 1
ATOM 595 N N . LEU A 1 69 ? -8.871 -5.472 1.545 1.00 93.56 69 LEU A N 1
ATOM 596 C CA . LEU A 1 69 ? -8.546 -4.101 1.943 1.00 93.56 69 LEU A CA 1
ATOM 597 C C . LEU A 1 69 ? -9.576 -3.093 1.421 1.00 93.56 69 LEU A C 1
ATOM 599 O O . LEU A 1 69 ? -9.983 -2.216 2.179 1.00 93.56 69 LEU A O 1
ATOM 603 N N . LEU A 1 70 ? -10.005 -3.222 0.160 1.00 94.94 70 LEU A N 1
ATOM 604 C CA . LEU A 1 70 ? -11.028 -2.355 -0.436 1.00 94.94 70 LEU A CA 1
ATOM 605 C C . LEU A 1 70 ? -12.358 -2.469 0.318 1.00 94.94 70 LEU A C 1
ATOM 607 O O . LEU A 1 70 ? -12.887 -1.456 0.773 1.00 94.94 70 LEU A O 1
ATOM 611 N N . GLU A 1 71 ? -12.834 -3.696 0.546 1.00 94.75 71 GLU A N 1
ATOM 612 C CA . GLU A 1 71 ? -14.067 -3.961 1.298 1.00 94.75 71 GLU A CA 1
ATOM 613 C C . GLU A 1 71 ? -13.985 -3.410 2.730 1.00 94.75 71 GLU A C 1
ATOM 615 O O . GLU A 1 71 ? -14.877 -2.697 3.188 1.00 94.75 71 GLU A O 1
ATOM 620 N N . THR A 1 72 ? -12.877 -3.680 3.425 1.00 93.94 72 THR A N 1
ATOM 621 C CA . THR A 1 72 ? -12.664 -3.255 4.817 1.00 93.94 72 THR A CA 1
ATOM 622 C C . THR A 1 72 ? -12.618 -1.732 4.958 1.00 93.94 72 THR A C 1
ATOM 624 O O . THR A 1 72 ? -13.087 -1.181 5.956 1.00 93.94 72 THR A O 1
ATOM 627 N N . LEU A 1 73 ? -12.038 -1.037 3.978 1.00 95.25 73 LEU A N 1
ATOM 628 C CA . LEU A 1 73 ? -11.918 0.421 3.981 1.00 95.25 73 LEU A CA 1
ATOM 629 C C . LEU A 1 73 ? -13.167 1.135 3.444 1.00 95.25 73 LEU A C 1
ATOM 631 O O . LEU A 1 73 ? -13.301 2.342 3.686 1.00 95.25 73 LEU A O 1
ATOM 635 N N . GLY A 1 74 ? -14.073 0.396 2.794 1.00 96.19 74 GLY A N 1
ATOM 636 C CA . GLY A 1 74 ? -15.307 0.904 2.198 1.00 96.19 74 GLY A CA 1
ATOM 637 C C . GLY A 1 74 ? -15.101 1.568 0.837 1.00 96.19 74 GLY A C 1
ATOM 638 O O . GLY A 1 74 ? -15.772 2.552 0.544 1.00 96.19 74 GLY A O 1
ATOM 639 N N . TYR A 1 75 ? -14.150 1.077 0.041 1.00 96.19 75 TYR A N 1
ATOM 640 C CA . TYR A 1 75 ? -13.874 1.582 -1.302 1.00 96.19 75 TYR A CA 1
ATOM 641 C C . TYR A 1 75 ? -14.494 0.671 -2.367 1.00 96.19 75 TYR A C 1
ATOM 643 O O . TYR A 1 75 ? -14.180 -0.518 -2.423 1.00 96.19 75 TYR A O 1
ATOM 651 N N . ASP A 1 76 ? -15.326 1.243 -3.240 1.00 92.88 76 ASP A N 1
ATOM 652 C CA . ASP A 1 76 ? -15.898 0.538 -4.399 1.00 92.88 76 ASP A CA 1
ATOM 653 C C . ASP A 1 76 ? -14.878 0.373 -5.541 1.00 92.88 76 ASP A C 1
ATOM 655 O O . ASP A 1 76 ? -14.934 -0.579 -6.320 1.00 92.88 76 ASP A O 1
ATOM 659 N N . GLU A 1 77 ? -13.921 1.297 -5.627 1.00 93.75 77 GLU A N 1
ATOM 660 C CA . GLU A 1 77 ? -12.822 1.307 -6.591 1.00 93.75 77 GLU A CA 1
ATOM 661 C C . GLU A 1 77 ? -11.517 1.740 -5.920 1.00 93.75 77 GLU A C 1
ATOM 663 O O . GLU A 1 77 ? -11.514 2.245 -4.801 1.00 93.75 77 GLU A O 1
ATOM 668 N N . GLU A 1 78 ? -10.380 1.545 -6.588 1.00 93.62 78 GLU A N 1
ATOM 669 C CA . GLU A 1 78 ? -9.096 1.914 -5.999 1.00 93.62 78 GLU A CA 1
ATOM 670 C C . GLU A 1 78 ? -8.946 3.431 -5.844 1.00 93.62 78 GLU A C 1
ATOM 672 O O . GLU A 1 78 ? -8.882 4.146 -6.848 1.00 93.62 78 GLU A O 1
ATOM 677 N N . PRO A 1 79 ? -8.766 3.939 -4.613 1.00 96.38 79 PRO A N 1
ATOM 678 C CA . PRO A 1 79 ? -8.681 5.371 -4.337 1.00 96.38 79 PRO A CA 1
ATOM 679 C C . PRO A 1 79 ? -7.261 5.896 -4.609 1.00 96.38 79 PRO A C 1
ATOM 681 O O . PRO A 1 79 ? -6.591 6.454 -3.739 1.00 96.38 79 PRO A O 1
ATOM 684 N N . LYS A 1 80 ? -6.748 5.663 -5.821 1.00 95.94 80 LYS A N 1
ATOM 685 C CA . LYS A 1 80 ? -5.345 5.907 -6.180 1.00 95.94 80 LYS A CA 1
ATOM 686 C C . LYS A 1 80 ? -4.925 7.353 -5.937 1.00 95.94 80 LYS A C 1
ATOM 688 O O . LYS A 1 80 ? -3.904 7.579 -5.293 1.00 95.94 80 LYS A O 1
ATOM 693 N N . GLU A 1 81 ? -5.687 8.317 -6.447 1.00 96.75 81 GLU A N 1
ATOM 694 C CA . GLU A 1 81 ? -5.369 9.745 -6.316 1.00 96.75 81 GLU A CA 1
ATOM 695 C C . GLU A 1 81 ? -5.388 10.199 -4.852 1.00 96.75 81 GLU A C 1
ATOM 697 O O . GLU A 1 81 ? -4.481 10.903 -4.408 1.00 96.75 81 GLU A O 1
ATOM 702 N N . GLU A 1 82 ? -6.366 9.721 -4.081 1.00 96.81 82 GLU A N 1
ATOM 703 C CA . GLU A 1 82 ? -6.490 10.015 -2.654 1.00 96.81 82 GLU A CA 1
ATOM 704 C C . GLU A 1 82 ? -5.295 9.474 -1.857 1.00 96.81 82 GLU A C 1
ATOM 706 O O . GLU A 1 82 ? -4.674 10.206 -1.082 1.00 96.81 82 GLU A O 1
ATOM 711 N N . LEU A 1 83 ? -4.925 8.208 -2.065 1.00 97.25 83 LEU A N 1
ATOM 712 C CA . LEU A 1 83 ? -3.806 7.594 -1.349 1.00 97.25 83 LEU A CA 1
ATOM 713 C C . LEU A 1 83 ? -2.460 8.201 -1.754 1.00 97.25 83 LEU A C 1
ATOM 715 O O . LEU A 1 83 ? -1.589 8.377 -0.901 1.00 97.25 83 LEU A O 1
ATOM 719 N N . TRP A 1 84 ? -2.300 8.599 -3.020 1.00 97.06 84 TRP A N 1
ATOM 720 C CA . TRP A 1 84 ? -1.141 9.376 -3.458 1.00 97.06 84 TRP A CA 1
ATOM 721 C C . TRP A 1 84 ? -1.062 10.738 -2.768 1.00 97.06 84 TRP A C 1
ATOM 723 O O . TRP A 1 84 ? 0.025 11.133 -2.345 1.00 97.06 84 TRP A O 1
ATOM 733 N N . ALA A 1 85 ? -2.185 11.442 -2.622 1.00 97.06 85 ALA A N 1
ATOM 734 C CA . ALA A 1 85 ? -2.221 12.728 -1.933 1.00 97.06 85 ALA A C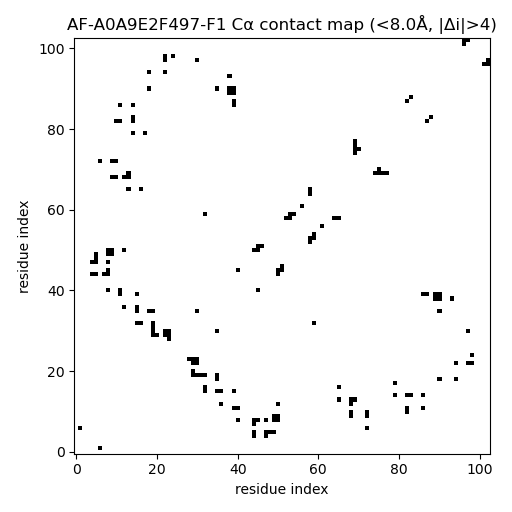A 1
ATOM 735 C C . ALA A 1 85 ? -1.858 12.600 -0.444 1.00 97.06 85 ALA A C 1
ATOM 737 O O . ALA A 1 85 ? -1.163 13.462 0.089 1.00 97.06 85 ALA A O 1
ATOM 738 N N . ARG A 1 86 ? -2.285 11.516 0.219 1.00 95.94 86 ARG A N 1
ATOM 739 C CA . ARG A 1 86 ? -2.038 11.294 1.654 1.00 95.94 86 ARG A CA 1
ATOM 740 C C . ARG A 1 86 ? -0.656 10.722 1.974 1.00 95.94 86 ARG A C 1
ATOM 742 O O . ARG A 1 86 ? -0.036 11.140 2.946 1.00 95.94 86 ARG A O 1
ATOM 749 N N . TYR A 1 87 ? -0.185 9.748 1.197 1.00 96.06 87 TYR A N 1
ATOM 750 C CA . TYR A 1 87 ? 0.982 8.921 1.549 1.00 96.06 87 TYR A CA 1
ATOM 751 C C . TYR A 1 87 ? 2.100 8.946 0.503 1.00 96.06 87 TYR A C 1
ATOM 753 O O . TYR A 1 87 ? 3.167 8.365 0.714 1.00 96.06 87 TYR A O 1
ATOM 761 N N . GLY A 1 88 ? 1.877 9.611 -0.631 1.00 95.25 88 GLY A N 1
ATOM 762 C CA . GLY A 1 88 ? 2.780 9.579 -1.774 1.00 95.25 88 GLY A CA 1
ATOM 763 C C . GLY A 1 88 ? 4.114 10.285 -1.564 1.00 95.25 88 GLY A C 1
ATOM 764 O O . GLY A 1 88 ? 5.076 9.937 -2.242 1.00 95.25 88 GLY A O 1
ATOM 765 N N . GLU A 1 89 ? 4.205 11.238 -0.631 1.00 95.56 89 GLU A N 1
ATOM 766 C CA . GLU A 1 89 ? 5.423 12.031 -0.397 1.00 95.56 89 GLU A CA 1
ATOM 767 C C . GLU A 1 89 ? 6.656 11.140 -0.188 1.00 95.56 89 GLU A C 1
ATOM 769 O O . GLU A 1 89 ? 7.649 11.278 -0.900 1.00 95.56 89 GLU A O 1
ATOM 774 N N . ARG A 1 90 ? 6.555 10.146 0.703 1.00 94.38 90 ARG A N 1
ATOM 775 C CA . ARG A 1 90 ? 7.655 9.215 1.010 1.00 94.38 90 ARG A CA 1
ATOM 776 C C . ARG A 1 90 ? 7.932 8.186 -0.088 1.00 94.38 90 ARG A C 1
ATOM 778 O O . ARG A 1 90 ? 8.979 7.547 -0.071 1.00 94.38 90 ARG A O 1
ATOM 785 N N . ALA A 1 91 ? 6.999 7.999 -1.019 1.00 94.44 91 ALA A N 1
ATOM 786 C CA . ALA A 1 91 ? 7.118 7.025 -2.098 1.00 94.44 91 ALA A CA 1
ATOM 787 C C . ALA A 1 91 ? 7.709 7.614 -3.388 1.00 94.44 91 ALA A C 1
ATOM 789 O O . ALA A 1 91 ? 8.185 6.843 -4.218 1.00 94.44 91 ALA A O 1
ATOM 790 N N . ARG A 1 92 ? 7.697 8.946 -3.567 1.00 93.62 92 ARG A N 1
ATOM 791 C CA . ARG A 1 92 ? 8.127 9.611 -4.814 1.00 93.62 92 ARG A CA 1
ATOM 792 C C . ARG A 1 92 ? 9.569 9.291 -5.196 1.00 93.62 92 ARG A C 1
ATOM 794 O O . ARG A 1 92 ? 9.795 8.658 -6.222 1.00 93.62 92 ARG A O 1
ATOM 801 N N . GLU A 1 93 ? 10.527 9.684 -4.359 1.00 92.81 93 GLU A N 1
ATOM 802 C CA . GLU A 1 93 ? 11.953 9.519 -4.669 1.00 92.81 93 GLU A CA 1
ATOM 803 C C . GLU A 1 93 ? 12.354 8.037 -4.839 1.00 92.81 93 GLU A C 1
ATOM 805 O O . GLU A 1 93 ? 12.999 7.710 -5.840 1.00 92.81 93 GLU A O 1
ATOM 810 N N . PRO A 1 94 ? 11.960 7.098 -3.950 1.00 92.81 94 PRO A N 1
ATOM 811 C CA . PRO A 1 94 ? 12.288 5.686 -4.145 1.00 92.81 94 PRO A CA 1
ATOM 812 C C . PRO A 1 94 ? 11.685 5.090 -5.422 1.00 92.81 94 PRO A C 1
ATOM 814 O O . PRO A 1 94 ? 12.337 4.281 -6.086 1.00 92.81 94 PRO A O 1
ATOM 817 N N . LEU A 1 95 ? 10.461 5.491 -5.786 1.00 91.62 95 LEU A N 1
ATOM 818 C CA . LEU A 1 95 ? 9.807 5.028 -7.008 1.00 91.62 95 LEU A CA 1
ATOM 819 C C . LEU A 1 95 ? 10.531 5.537 -8.259 1.00 91.62 95 LEU A C 1
ATOM 821 O O . LEU A 1 95 ? 10.769 4.755 -9.178 1.00 91.62 95 LEU A O 1
ATOM 825 N N . GLU A 1 96 ? 10.898 6.819 -8.293 1.00 90.56 96 GLU A N 1
ATOM 826 C CA . GLU A 1 96 ? 11.660 7.419 -9.395 1.00 90.56 96 GLU A CA 1
ATOM 827 C C . GLU A 1 96 ? 13.010 6.723 -9.570 1.00 90.56 96 GLU A C 1
ATOM 829 O O . GLU A 1 96 ? 13.318 6.232 -10.659 1.00 90.56 96 GLU A O 1
ATOM 834 N N . ARG A 1 97 ? 13.770 6.564 -8.480 1.00 88.81 97 ARG A N 1
ATOM 835 C CA . ARG A 1 97 ? 15.046 5.836 -8.487 1.00 88.81 97 ARG A CA 1
ATOM 836 C C . ARG A 1 97 ? 14.895 4.416 -9.029 1.00 88.81 97 ARG A C 1
ATOM 838 O O . ARG A 1 97 ? 15.681 3.992 -9.879 1.00 88.81 97 ARG A O 1
ATOM 845 N N . LEU A 1 98 ? 13.862 3.696 -8.591 1.00 87.06 98 LEU A N 1
ATOM 846 C CA . LEU A 1 98 ? 13.598 2.339 -9.061 1.00 87.06 98 LEU A CA 1
ATOM 847 C C . LEU A 1 98 ? 13.278 2.310 -10.563 1.00 87.06 98 LEU A C 1
ATOM 849 O O . LEU A 1 98 ? 13.832 1.469 -11.276 1.00 87.06 98 LEU A O 1
ATOM 853 N N . LYS A 1 99 ? 12.457 3.244 -11.062 1.00 83.94 99 LYS A N 1
ATOM 854 C CA . LYS A 1 99 ? 12.141 3.375 -12.497 1.00 83.94 99 LYS A CA 1
ATOM 855 C C . LYS A 1 99 ? 13.394 3.689 -13.330 1.00 83.94 99 LYS A C 1
ATOM 857 O O . LYS A 1 99 ? 13.600 3.082 -14.384 1.00 83.94 99 LYS A O 1
ATOM 862 N N . GLU A 1 100 ? 14.298 4.521 -12.812 1.00 86.06 100 GLU A N 1
ATOM 863 C CA . GLU A 1 100 ? 15.618 4.801 -13.404 1.00 86.06 100 GLU A CA 1
ATOM 864 C C . GLU A 1 100 ? 16.598 3.610 -13.346 1.00 86.06 100 GLU A C 1
ATOM 866 O O . GLU A 1 100 ? 17.669 3.655 -13.952 1.00 86.06 100 GLU A O 1
ATOM 871 N N . GLY A 1 101 ? 16.264 2.529 -12.631 1.00 76.25 101 GLY A N 1
ATOM 872 C CA . GLY A 1 101 ? 17.150 1.379 -12.421 1.00 76.25 101 GLY A CA 1
ATOM 873 C C . GLY A 1 101 ? 18.230 1.606 -11.357 1.00 76.25 101 GLY A C 1
ATOM 874 O O . GLY A 1 101 ? 19.179 0.827 -11.270 1.00 76.25 101 GLY A O 1
ATOM 875 N N . ARG A 1 102 ? 18.097 2.653 -10.539 1.00 63.12 102 ARG A N 1
ATOM 876 C CA . ARG A 1 102 ? 18.998 2.980 -9.431 1.00 63.12 102 ARG A CA 1
ATOM 877 C C . ARG A 1 102 ? 18.391 2.434 -8.139 1.00 63.12 102 ARG A C 1
ATOM 879 O O . ARG A 1 102 ? 17.385 2.947 -7.666 1.00 63.12 102 ARG A O 1
ATOM 886 N N . ARG A 1 103 ? 18.971 1.370 -7.582 1.00 59.94 103 ARG A N 1
ATOM 887 C CA . ARG A 1 103 ? 18.575 0.863 -6.255 1.00 59.94 103 ARG A CA 1
ATOM 888 C C . ARG A 1 103 ? 19.175 1.700 -5.139 1.00 59.94 103 ARG A C 1
ATOM 890 O O . ARG A 1 103 ? 20.242 2.310 -5.367 1.00 59.94 103 ARG A O 1
#

Foldseek 3Di:
DQDPLRLQLLLLLLLLVVLQVLLDPPPDDTDQSVVSCVQFDDPSSCVDVVVVCCVVVVVSPDPCNNVVSCVVNVHPDRPNVVSCVVGVPSVVPVSVCSSVVHD

Secondary structure (DSSP, 8-state):
---HHHHHHHHHHHHHHHHHHHT--SSS-PPPHHHHHHHH--TTGGGSHHHHHHHHTTTTT-TTHHHHHHHHHT-SS--HHHHHHHH-HHHHHHHHHHHTT--